Protein AF-A0A8C0XE96-F1 (afdb_monomer_lite)

Structure (mmCIF, N/CA/C/O backbone):
data_AF-A0A8C0XE96-F1
#
_entry.id   AF-A0A8C0XE96-F1
#
loop_
_atom_site.group_PDB
_atom_site.id
_atom_site.type_symbol
_atom_site.label_atom_id
_atom_site.label_alt_id
_atom_site.label_comp_id
_atom_site.label_asym_id
_atom_site.label_entity_id
_atom_site.label_seq_id
_atom_site.pdbx_PDB_ins_code
_atom_site.Cartn_x
_atom_site.Cartn_y
_atom_site.Cartn_z
_atom_site.occupancy
_atom_site.B_iso_or_equiv
_atom_site.auth_seq_id
_atom_site.auth_comp_id
_atom_site.auth_asym_id
_atom_site.auth_atom_id
_atom_site.pdbx_PDB_model_num
ATOM 1 N N . MET A 1 1 ? -22.606 -36.845 -77.798 1.00 39.53 1 MET A N 1
ATOM 2 C CA . MET A 1 1 ? -21.382 -37.158 -78.565 1.00 39.53 1 MET A CA 1
ATOM 3 C C . MET A 1 1 ? -20.206 -36.686 -77.724 1.00 39.53 1 MET A C 1
ATOM 5 O O . MET A 1 1 ? -20.261 -35.571 -77.226 1.00 39.53 1 MET A O 1
ATOM 9 N N . ALA A 1 2 ? -19.265 -37.582 -77.438 1.00 39.25 2 ALA A N 1
ATOM 10 C CA . ALA A 1 2 ? -18.186 -37.416 -76.467 1.00 39.25 2 ALA A CA 1
ATOM 11 C C . ALA A 1 2 ? -17.055 -36.492 -76.951 1.00 39.25 2 ALA A C 1
ATOM 13 O O . ALA A 1 2 ? -16.800 -36.449 -78.149 1.00 39.25 2 ALA A O 1
ATOM 14 N N . ALA A 1 3 ? -16.336 -35.869 -76.009 1.00 39.78 3 ALA A N 1
ATOM 15 C CA . ALA A 1 3 ? -14.868 -35.841 -75.967 1.00 39.78 3 ALA A CA 1
ATOM 16 C C . ALA A 1 3 ? -14.382 -35.235 -74.635 1.00 39.78 3 ALA A C 1
ATOM 18 O O . ALA A 1 3 ? -14.777 -34.136 -74.257 1.00 39.78 3 ALA A O 1
ATOM 19 N N . ALA A 1 4 ? -13.531 -35.983 -73.936 1.00 45.16 4 ALA A N 1
ATOM 20 C CA . ALA A 1 4 ? -12.770 -35.561 -72.767 1.00 45.16 4 ALA A CA 1
ATOM 21 C C . ALA A 1 4 ? -11.449 -34.903 -73.197 1.00 45.16 4 ALA A C 1
ATOM 23 O O . ALA A 1 4 ? -10.859 -35.342 -74.183 1.00 45.16 4 ALA A O 1
ATOM 24 N N . ALA A 1 5 ? -10.945 -33.936 -72.423 1.00 42.91 5 ALA A N 1
ATOM 25 C CA . ALA A 1 5 ? -9.523 -33.587 -72.404 1.00 42.91 5 ALA A CA 1
ATOM 26 C C . ALA A 1 5 ? -9.137 -32.838 -71.111 1.00 42.91 5 ALA A C 1
ATOM 28 O O . ALA A 1 5 ? -9.596 -31.729 -70.862 1.00 42.91 5 ALA A O 1
ATOM 29 N N . ALA A 1 6 ? -8.306 -33.519 -70.317 1.00 42.44 6 ALA A N 1
ATOM 30 C CA . ALA A 1 6 ? -7.212 -33.049 -69.461 1.00 42.44 6 ALA A CA 1
ATOM 31 C C . ALA A 1 6 ? -7.308 -31.674 -68.767 1.00 42.44 6 ALA A C 1
ATOM 33 O O . ALA A 1 6 ? -7.147 -30.626 -69.385 1.00 42.44 6 ALA A O 1
ATOM 34 N N . GLY A 1 7 ? -7.390 -31.703 -67.434 1.00 50.09 7 GLY A N 1
ATOM 35 C CA . GLY A 1 7 ? -6.941 -30.590 -66.597 1.00 50.09 7 GLY A CA 1
ATOM 36 C C . GLY A 1 7 ? -5.423 -30.636 -66.356 1.00 50.09 7 GLY A C 1
ATOM 37 O O . GLY A 1 7 ? -4.851 -31.726 -66.306 1.00 50.09 7 GLY A O 1
ATOM 38 N N . PRO A 1 8 ? -4.761 -29.487 -66.147 1.00 47.81 8 PRO A N 1
ATOM 39 C CA . PRO A 1 8 ? -3.546 -29.391 -65.348 1.00 47.81 8 PRO A CA 1
ATOM 40 C C . PRO A 1 8 ? -3.971 -28.965 -63.929 1.00 47.81 8 PRO A C 1
ATOM 42 O O . PRO A 1 8 ? -4.820 -28.101 -63.753 1.00 47.81 8 PRO A O 1
ATOM 45 N N . GLY A 1 9 ? -3.525 -29.565 -62.839 1.00 39.91 9 GLY A N 1
ATOM 46 C CA . GLY A 1 9 ? -2.185 -30.032 -62.543 1.00 39.91 9 GLY A CA 1
ATOM 47 C C . GLY A 1 9 ? -1.889 -29.462 -61.161 1.00 39.91 9 GLY A C 1
ATOM 48 O O . GLY A 1 9 ? -1.690 -28.258 -61.019 1.00 39.91 9 GLY A O 1
ATOM 49 N N . SER A 1 10 ? -1.962 -30.312 -60.137 1.00 49.09 10 SER A N 1
ATOM 50 C CA . SER A 1 10 ? -1.561 -29.982 -58.773 1.00 49.09 10 SER A CA 1
ATOM 51 C C . SER A 1 10 ? -0.111 -29.511 -58.784 1.00 49.09 10 SER A C 1
ATOM 53 O O . SER A 1 10 ? 0.814 -30.310 -58.914 1.00 49.09 10 SER A O 1
ATOM 55 N N . GLY A 1 11 ? 0.078 -28.199 -58.672 1.00 34.94 11 GLY A N 1
ATOM 56 C CA . GLY A 1 11 ? 1.365 -27.591 -58.382 1.00 34.94 11 GLY A CA 1
ATOM 57 C C . GLY A 1 11 ? 1.653 -27.732 -56.897 1.00 34.94 11 GLY A C 1
ATOM 58 O O . GLY A 1 11 ? 1.358 -26.834 -56.114 1.00 34.94 11 GLY A O 1
ATOM 59 N N . SER A 1 12 ? 2.203 -28.880 -56.516 1.00 46.69 12 SER A N 1
ATOM 60 C CA . SER A 1 12 ? 2.911 -29.067 -55.254 1.00 46.69 12 SER A CA 1
ATOM 61 C C . SER A 1 12 ? 4.152 -28.170 -55.279 1.00 46.69 12 SER A C 1
ATOM 63 O O . SER A 1 12 ? 5.202 -28.568 -55.779 1.00 46.69 12 SER A O 1
ATOM 65 N N . GLY A 1 13 ? 4.016 -26.928 -54.817 1.00 35.53 13 GLY A N 1
ATOM 66 C CA . GLY A 1 13 ? 5.156 -26.054 -54.554 1.00 35.53 13 GLY A CA 1
ATOM 67 C C . GLY A 1 13 ? 5.852 -26.513 -53.269 1.00 35.53 13 GLY A C 1
ATOM 68 O O . GLY A 1 13 ? 5.165 -26.685 -52.260 1.00 35.53 13 GLY A O 1
ATOM 69 N N . PRO A 1 14 ? 7.171 -26.766 -53.287 1.00 46.47 14 PRO A N 1
ATOM 70 C CA . PRO A 1 14 ? 7.902 -27.176 -52.101 1.00 46.47 14 PRO A CA 1
ATOM 71 C C . PRO A 1 14 ? 7.928 -26.021 -51.099 1.00 46.47 14 PRO A C 1
ATOM 73 O O . PRO A 1 14 ? 7.929 -24.851 -51.478 1.00 46.47 14 PRO A O 1
ATOM 76 N N . ALA A 1 15 ? 7.930 -26.386 -49.820 1.00 47.59 15 ALA A N 1
ATOM 77 C CA . ALA A 1 15 ? 8.169 -25.491 -48.706 1.00 47.59 15 ALA A CA 1
ATOM 78 C C . ALA A 1 15 ? 9.365 -24.576 -49.007 1.00 47.59 15 ALA A C 1
ATOM 80 O O . ALA A 1 15 ? 10.483 -25.054 -49.202 1.00 47.59 15 ALA A O 1
ATOM 81 N N . ASP A 1 16 ? 9.107 -23.272 -49.052 1.00 43.09 16 ASP A N 1
ATOM 82 C CA . ASP A 1 16 ? 10.154 -22.263 -49.044 1.00 43.09 16 ASP A CA 1
ATOM 83 C C . ASP A 1 16 ? 10.699 -22.219 -47.613 1.00 43.09 16 ASP A C 1
ATOM 85 O O . ASP A 1 16 ? 10.118 -21.616 -46.707 1.00 43.09 16 ASP A O 1
ATOM 89 N N . SER A 1 17 ? 11.741 -23.012 -47.376 1.00 58.75 17 SER A N 1
ATOM 90 C CA . SER A 1 17 ? 12.512 -22.982 -46.141 1.00 58.75 17 SER A CA 1
ATOM 91 C C . SER A 1 17 ? 13.259 -21.651 -46.080 1.00 58.75 17 SER A C 1
ATOM 93 O O . SER A 1 17 ? 14.127 -21.423 -46.924 1.00 58.75 17 SER A O 1
ATOM 95 N N . PRO A 1 18 ? 13.027 -20.790 -45.073 1.00 54.53 18 PRO A N 1
ATOM 96 C CA . PRO A 1 18 ? 13.878 -19.635 -44.863 1.00 54.53 18 PRO A CA 1
ATOM 97 C C . PRO A 1 18 ? 15.152 -20.112 -44.152 1.00 54.53 18 PRO A C 1
ATOM 99 O O . PRO A 1 18 ? 15.354 -19.850 -42.971 1.00 54.53 18 PRO A O 1
ATOM 102 N N . GLU A 1 19 ? 16.013 -20.864 -44.837 1.00 53.59 19 GLU A N 1
ATOM 103 C CA . GLU A 1 19 ? 17.372 -21.114 -44.352 1.00 53.59 19 GLU A CA 1
ATOM 104 C C . GLU A 1 19 ? 18.245 -19.917 -44.728 1.00 53.59 19 GLU A C 1
ATOM 106 O O . GLU A 1 19 ? 18.868 -19.846 -45.783 1.00 53.59 19 GLU A O 1
ATOM 111 N N . GLY A 1 20 ? 18.237 -18.925 -43.842 1.00 61.50 20 GLY A N 1
ATOM 112 C CA . GLY A 1 20 ? 19.046 -17.724 -43.954 1.00 61.50 20 GLY A CA 1
ATOM 113 C C . GLY A 1 20 ? 19.250 -17.049 -42.595 1.00 61.50 20 GLY A C 1
ATOM 114 O O . GLY A 1 20 ? 18.597 -17.418 -41.613 1.00 61.50 20 GLY A O 1
ATOM 115 N N . PRO A 1 21 ? 20.124 -16.025 -42.521 1.00 65.44 21 PRO A N 1
ATOM 116 C CA . PRO A 1 21 ? 20.432 -15.277 -41.292 1.00 65.44 21 PRO A CA 1
ATOM 117 C C . PRO A 1 21 ? 19.189 -14.677 -40.610 1.00 65.44 21 PRO A C 1
ATOM 119 O O . PRO A 1 21 ? 19.218 -14.356 -39.422 1.00 65.44 21 PRO A O 1
ATOM 122 N N . GLU A 1 22 ? 18.075 -14.565 -41.335 1.00 64.12 22 GLU A N 1
ATOM 123 C CA . GLU A 1 22 ? 16.778 -14.129 -40.821 1.00 64.12 22 GLU A CA 1
ATOM 124 C C . GLU A 1 22 ? 16.119 -15.144 -39.880 1.00 64.12 22 GLU A C 1
ATOM 126 O O . GLU A 1 22 ? 15.552 -14.740 -38.864 1.00 64.12 22 GLU A O 1
ATOM 131 N N . ALA A 1 23 ? 16.229 -16.450 -40.151 1.00 73.88 23 ALA A N 1
ATOM 132 C CA . ALA A 1 23 ? 15.718 -17.483 -39.249 1.00 73.88 23 ALA A CA 1
ATOM 133 C C . ALA A 1 23 ? 16.516 -17.518 -37.941 1.00 73.88 23 ALA A C 1
ATOM 135 O O . ALA A 1 23 ? 15.933 -17.623 -36.858 1.00 73.88 23 ALA A O 1
ATOM 136 N N . GLU A 1 24 ? 17.833 -17.324 -38.029 1.00 77.38 24 GLU A N 1
ATOM 137 C CA . GLU A 1 24 ? 18.708 -17.218 -36.865 1.00 77.38 24 GLU A CA 1
ATOM 138 C C . GLU A 1 24 ? 18.412 -15.943 -36.053 1.00 77.38 24 GLU A C 1
ATOM 140 O O . GLU A 1 24 ? 18.285 -15.992 -34.829 1.00 77.38 24 GLU A O 1
ATOM 145 N N . ALA A 1 25 ? 18.214 -14.796 -36.713 1.00 82.00 25 ALA A N 1
ATOM 146 C CA . ALA A 1 25 ? 17.828 -13.544 -36.060 1.00 82.00 25 ALA A CA 1
ATOM 147 C C . ALA A 1 25 ? 16.434 -13.623 -35.414 1.00 82.00 25 ALA A C 1
ATOM 149 O O . ALA A 1 25 ? 16.237 -13.126 -34.301 1.00 82.00 25 ALA A O 1
ATOM 150 N N . ALA A 1 26 ? 15.472 -14.277 -36.071 1.00 84.81 26 ALA A N 1
ATOM 151 C CA . ALA A 1 26 ? 14.154 -14.551 -35.509 1.00 84.81 26 ALA A CA 1
ATOM 152 C C . ALA A 1 26 ? 14.258 -15.461 -34.280 1.00 84.81 26 ALA A C 1
ATOM 154 O O . ALA A 1 26 ? 13.574 -15.232 -33.284 1.00 84.81 26 ALA A O 1
ATOM 155 N N . GLU A 1 27 ? 15.151 -16.448 -34.300 1.00 86.06 27 GLU A N 1
ATOM 156 C CA . GLU A 1 27 ? 15.401 -17.304 -33.149 1.00 86.06 27 GLU A CA 1
ATOM 157 C C . GLU A 1 27 ? 16.067 -16.557 -31.991 1.00 86.06 27 GLU A C 1
ATOM 159 O O . GLU A 1 27 ? 15.623 -16.694 -30.850 1.00 86.06 27 GLU A O 1
ATOM 164 N N . ARG A 1 28 ? 17.058 -15.701 -32.262 1.00 89.44 28 ARG A N 1
ATOM 165 C CA . ARG A 1 28 ? 17.644 -14.809 -31.248 1.00 89.44 28 ARG A CA 1
ATOM 166 C C . ARG A 1 28 ? 16.585 -13.876 -30.653 1.00 89.44 28 ARG A C 1
ATOM 168 O O . ARG A 1 28 ? 16.554 -13.698 -29.438 1.00 89.44 28 ARG A O 1
ATOM 175 N N . ARG A 1 29 ? 15.670 -13.343 -31.474 1.00 89.75 29 ARG A N 1
ATOM 176 C CA . ARG A 1 29 ? 14.550 -12.500 -31.021 1.00 89.75 29 ARG A CA 1
ATOM 177 C C . ARG A 1 29 ? 13.557 -13.280 -30.159 1.00 89.75 29 ARG A C 1
ATOM 179 O O . ARG A 1 29 ? 13.160 -12.782 -29.111 1.00 89.75 29 ARG A O 1
ATOM 186 N N . ARG A 1 30 ? 13.202 -14.511 -30.546 1.00 88.69 30 ARG A N 1
ATOM 187 C CA . ARG A 1 30 ? 12.354 -15.413 -29.742 1.00 88.69 30 ARG A CA 1
ATOM 188 C C . ARG A 1 30 ? 13.005 -15.749 -28.399 1.00 88.69 30 ARG A C 1
ATOM 190 O O . ARG A 1 30 ? 12.330 -15.683 -27.377 1.00 88.69 30 ARG A O 1
ATOM 197 N N . LYS A 1 31 ? 14.309 -16.050 -28.388 1.00 89.56 31 LYS A N 1
ATOM 198 C CA . LYS A 1 31 ? 15.085 -16.321 -27.165 1.00 89.56 31 LYS A CA 1
ATOM 199 C C . LYS A 1 31 ? 15.141 -15.095 -26.253 1.00 89.56 31 LYS A C 1
ATOM 201 O O . LYS A 1 31 ? 14.818 -15.214 -25.078 1.00 89.56 31 LYS A O 1
ATOM 206 N N . ALA A 1 32 ? 15.464 -13.918 -26.792 1.00 91.00 32 ALA A N 1
ATOM 207 C CA . ALA A 1 32 ? 15.481 -12.667 -26.033 1.00 91.00 32 ALA A CA 1
ATOM 208 C C . ALA A 1 32 ? 14.099 -12.331 -25.450 1.00 91.00 32 ALA A C 1
ATOM 210 O O . ALA A 1 32 ? 13.989 -11.996 -24.275 1.00 91.00 32 ALA A O 1
ATOM 211 N N . HIS A 1 33 ? 13.038 -12.498 -26.243 1.00 88.88 33 HIS A N 1
ATOM 212 C CA . HIS A 1 33 ? 11.664 -12.307 -25.787 1.00 88.88 33 HIS A CA 1
ATOM 213 C C . HIS A 1 33 ? 11.273 -13.308 -24.686 1.00 88.88 33 HIS A C 1
ATOM 215 O O . HIS A 1 33 ? 10.655 -12.921 -23.699 1.00 88.88 33 HIS A O 1
ATOM 221 N N . GLY A 1 34 ? 11.665 -14.580 -24.808 1.00 90.62 34 GLY A N 1
ATOM 222 C CA . GLY A 1 34 ? 11.443 -15.596 -23.774 1.00 90.62 34 GLY A CA 1
ATOM 223 C C . GLY A 1 34 ? 12.177 -15.288 -22.464 1.00 90.62 34 GLY A C 1
ATOM 224 O O . GLY A 1 34 ? 11.583 -15.378 -21.393 1.00 90.62 34 GLY A O 1
ATOM 225 N N . MET A 1 35 ? 13.435 -14.852 -22.546 1.00 90.38 35 MET A N 1
ATOM 226 C CA . MET A 1 35 ? 14.215 -14.423 -21.378 1.00 90.38 35 MET A CA 1
ATOM 227 C C . MET A 1 35 ? 13.594 -13.202 -20.692 1.00 90.38 35 MET A C 1
ATOM 229 O O . MET A 1 35 ? 13.503 -13.156 -19.468 1.00 90.38 35 MET A O 1
ATOM 233 N N . LEU A 1 36 ? 13.119 -12.233 -21.477 1.00 87.94 36 LEU A N 1
ATOM 234 C CA . LEU A 1 36 ? 12.457 -11.040 -20.957 1.00 87.94 36 LEU A CA 1
ATOM 235 C C . LEU A 1 36 ? 11.107 -11.375 -20.301 1.00 87.94 36 LEU A C 1
ATOM 237 O O . LEU A 1 36 ? 10.767 -10.816 -19.262 1.00 87.94 36 LEU A O 1
ATOM 241 N N . LYS A 1 37 ? 10.372 -12.345 -20.862 1.00 88.81 37 LYS A N 1
ATOM 242 C CA . LYS A 1 37 ? 9.129 -12.876 -20.284 1.00 88.81 37 LYS A CA 1
ATOM 243 C C . LYS A 1 37 ? 9.358 -13.474 -18.890 1.00 88.81 37 LYS A C 1
ATOM 245 O O . LYS A 1 37 ? 8.529 -13.256 -18.012 1.00 88.81 37 LYS A O 1
ATOM 250 N N . LEU A 1 38 ? 10.476 -14.178 -18.682 1.00 88.44 38 LEU A N 1
ATOM 251 C CA . LEU A 1 38 ? 10.856 -14.723 -17.373 1.00 88.44 38 LEU A CA 1
ATOM 252 C C . LEU A 1 38 ? 11.255 -13.617 -16.383 1.00 88.44 38 LEU A C 1
ATOM 254 O O . LEU A 1 38 ? 10.859 -13.670 -15.226 1.00 88.44 38 LEU A O 1
ATOM 258 N N . TYR A 1 39 ? 11.984 -12.595 -16.843 1.00 85.56 39 TYR A N 1
ATOM 259 C CA . TYR A 1 39 ? 12.398 -11.460 -16.009 1.00 85.56 39 TYR A CA 1
ATOM 260 C C . TYR A 1 39 ? 11.213 -10.652 -15.455 1.00 85.56 39 TYR A C 1
ATOM 262 O O . TYR A 1 39 ? 11.240 -10.244 -14.299 1.00 85.56 39 TYR A O 1
ATOM 270 N N . TYR A 1 40 ? 10.161 -10.452 -16.256 1.00 87.38 40 TYR A N 1
ATOM 271 C CA . TYR A 1 40 ? 8.951 -9.735 -15.832 1.00 87.38 40 TYR A CA 1
ATOM 272 C C . TYR A 1 40 ? 7.872 -10.631 -15.201 1.00 87.38 40 TYR A C 1
ATOM 274 O O . TYR A 1 40 ? 6.772 -10.150 -14.947 1.00 87.38 40 TYR A O 1
ATOM 282 N N . GLY A 1 41 ? 8.141 -11.926 -14.983 1.00 83.75 41 GLY A N 1
ATOM 283 C CA . GLY A 1 41 ? 7.168 -12.843 -14.372 1.00 83.75 41 GLY A CA 1
ATOM 284 C C . GLY A 1 41 ? 5.901 -13.075 -15.209 1.00 83.75 41 GLY A C 1
ATOM 285 O O . GLY A 1 41 ? 4.875 -13.483 -14.681 1.00 83.75 41 GLY A O 1
ATOM 286 N N . LEU A 1 42 ? 5.950 -12.833 -16.525 1.00 78.00 42 LEU A N 1
ATOM 287 C CA . LEU A 1 42 ? 4.808 -12.976 -17.443 1.00 78.00 42 LEU A CA 1
ATOM 288 C C . LEU A 1 42 ? 4.588 -14.430 -17.908 1.00 78.00 42 LEU A C 1
ATOM 290 O O . LEU A 1 42 ? 3.837 -14.684 -18.855 1.00 78.00 42 LEU A O 1
ATOM 294 N N . SER A 1 43 ? 5.277 -15.405 -17.311 1.00 74.31 43 SER A N 1
ATOM 295 C CA . SER A 1 43 ? 4.949 -16.824 -17.471 1.00 74.31 43 SER A CA 1
ATOM 296 C C . SER A 1 43 ? 3.554 -17.095 -16.913 1.00 74.31 43 SER A C 1
ATOM 298 O O . SER A 1 43 ? 3.201 -16.580 -15.859 1.00 74.31 43 SER A O 1
ATOM 300 N N . GLU A 1 44 ? 2.766 -17.922 -17.604 1.00 60.88 44 GLU A N 1
ATOM 301 C CA . GLU A 1 44 ? 1.342 -18.199 -17.324 1.00 60.88 44 GLU A CA 1
ATOM 302 C C . GLU A 1 44 ? 1.056 -18.860 -15.949 1.00 60.88 44 GLU A C 1
ATOM 304 O O . GLU A 1 44 ? -0.044 -19.348 -15.717 1.00 60.88 44 GLU A O 1
ATOM 309 N N . GLY A 1 45 ? 2.019 -18.866 -15.022 1.00 56.28 45 GLY A N 1
ATOM 310 C CA . GLY A 1 45 ? 1.896 -19.375 -13.654 1.00 56.28 45 GLY A CA 1
ATOM 311 C C . GLY A 1 45 ? 1.723 -18.310 -12.562 1.00 56.28 45 GLY A C 1
ATOM 312 O O . GLY A 1 45 ? 1.345 -18.665 -11.450 1.00 56.28 45 GLY A O 1
ATOM 313 N N . GLU A 1 46 ? 1.921 -17.018 -12.849 1.00 52.25 46 GLU A N 1
ATOM 314 C CA . GLU A 1 46 ? 2.006 -15.986 -11.797 1.00 52.25 46 GLU A CA 1
ATOM 315 C C . GLU A 1 46 ? 0.700 -15.206 -11.543 1.00 52.25 46 GLU A C 1
ATOM 317 O O . GLU A 1 46 ? 0.696 -14.164 -10.896 1.00 52.25 46 GLU A O 1
ATOM 322 N N . ALA A 1 47 ? -0.456 -15.733 -11.962 1.00 48.66 47 ALA A N 1
ATOM 323 C CA . ALA A 1 47 ? -1.734 -15.321 -11.358 1.00 48.66 47 ALA A CA 1
ATOM 324 C C . ALA A 1 47 ? -1.855 -15.790 -9.884 1.00 48.66 47 ALA A C 1
ATOM 326 O O . ALA A 1 47 ? -2.805 -15.437 -9.187 1.00 48.66 47 ALA A O 1
ATOM 327 N N . ALA A 1 48 ? -0.878 -16.572 -9.406 1.00 49.38 48 ALA A N 1
ATOM 328 C CA . ALA A 1 48 ? -0.757 -17.109 -8.054 1.00 49.38 48 ALA A CA 1
ATOM 329 C C . ALA A 1 48 ? -0.027 -16.179 -7.061 1.00 49.38 48 ALA A C 1
ATOM 331 O O . ALA A 1 48 ? 0.261 -16.591 -5.942 1.00 49.38 48 ALA A O 1
ATOM 332 N N . GLY A 1 49 ? 0.234 -14.918 -7.426 1.00 49.28 49 GLY A N 1
ATOM 333 C CA . GLY A 1 49 ? 0.676 -13.885 -6.480 1.00 49.28 49 GLY A CA 1
ATOM 334 C C . GLY A 1 49 ? -0.427 -13.399 -5.528 1.00 49.28 49 GLY A C 1
ATOM 335 O O . GLY A 1 49 ? -0.186 -12.508 -4.716 1.00 49.28 49 GLY A O 1
ATOM 336 N N . ARG A 1 50 ? -1.648 -13.951 -5.613 1.00 57.06 50 ARG A N 1
ATOM 337 C CA . ARG A 1 50 ? -2.651 -13.751 -4.565 1.00 57.06 50 ARG A CA 1
ATOM 338 C C . ARG A 1 50 ? -2.202 -14.511 -3.318 1.00 57.06 50 ARG A C 1
ATOM 340 O O . ARG A 1 50 ? -1.918 -15.705 -3.435 1.00 57.06 50 ARG A O 1
ATOM 347 N N . PRO A 1 51 ? -2.161 -13.876 -2.133 1.00 52.22 51 PRO A N 1
ATOM 348 C CA . PRO A 1 51 ? -1.977 -14.627 -0.903 1.00 52.22 51 PRO A CA 1
ATOM 349 C C . PRO A 1 51 ? -3.039 -15.732 -0.871 1.00 52.22 51 PRO A C 1
ATOM 351 O O . PRO A 1 51 ? -4.228 -15.461 -1.015 1.00 52.22 51 PRO A O 1
ATOM 354 N N . ALA A 1 52 ? -2.602 -16.984 -0.733 1.00 52.28 52 ALA A N 1
ATOM 355 C CA . ALA A 1 52 ? -3.431 -18.191 -0.793 1.00 52.28 52 ALA A CA 1
ATOM 356 C C . ALA A 1 52 ? -4.409 -18.339 0.398 1.00 52.28 52 ALA A C 1
ATOM 358 O O . ALA A 1 52 ? -4.736 -19.452 0.800 1.00 52.28 52 ALA A O 1
ATOM 359 N N . GLY A 1 53 ? -4.838 -17.226 0.998 1.00 53.53 53 GLY A N 1
ATOM 360 C CA . GLY A 1 53 ? -5.582 -17.187 2.251 1.00 53.53 53 GLY A CA 1
ATOM 361 C C . GLY A 1 53 ? -6.829 -16.309 2.254 1.00 53.53 53 GLY A C 1
ATOM 362 O O . GLY A 1 53 ? -7.580 -16.420 3.218 1.00 53.53 53 GLY A O 1
ATOM 363 N N . SER A 1 54 ? -7.087 -15.475 1.238 1.00 57.91 54 SER A N 1
ATOM 364 C CA . SER A 1 54 ? -8.355 -14.740 1.179 1.00 57.91 54 SER A CA 1
ATOM 365 C C . SER A 1 54 ? -9.364 -15.468 0.302 1.00 57.91 54 SER A C 1
ATOM 367 O O . SER A 1 54 ? -9.123 -15.745 -0.877 1.00 57.91 54 SER A O 1
ATOM 369 N N . ASP A 1 55 ? -10.498 -15.827 0.907 1.00 71.50 55 ASP A N 1
ATOM 370 C CA . ASP A 1 55 ? -11.683 -16.203 0.148 1.00 71.50 55 ASP A CA 1
ATOM 371 C C . ASP A 1 55 ? -11.966 -15.037 -0.814 1.00 71.50 55 ASP A C 1
ATOM 373 O O . ASP A 1 55 ? -12.104 -13.900 -0.361 1.00 71.50 55 ASP A O 1
ATOM 377 N N . PRO A 1 56 ? -11.989 -15.264 -2.141 1.00 70.50 56 PRO A N 1
ATOM 378 C CA . PRO A 1 56 ? -12.171 -14.192 -3.110 1.00 70.50 56 PRO A CA 1
ATOM 379 C C . PRO A 1 56 ? -13.485 -13.431 -2.921 1.00 70.50 56 PRO A C 1
ATOM 381 O O . PRO A 1 56 ? -13.621 -12.365 -3.510 1.00 70.50 56 PRO A O 1
ATOM 384 N N . LEU A 1 57 ? -14.428 -13.963 -2.138 1.00 81.94 57 LEU A N 1
ATOM 385 C CA . LEU A 1 57 ? -15.703 -13.344 -1.795 1.00 81.94 57 LEU A CA 1
ATOM 386 C C . LEU A 1 57 ? -15.737 -12.757 -0.370 1.00 81.94 57 LEU A C 1
ATOM 388 O O . LEU A 1 57 ? -16.802 -12.306 0.048 1.00 81.94 57 LEU A O 1
ATOM 392 N N . ASP A 1 58 ? -14.625 -12.759 0.377 1.00 86.12 58 ASP A N 1
ATOM 393 C CA . ASP A 1 58 ? -14.575 -12.221 1.742 1.00 86.12 58 ASP A CA 1
ATOM 394 C C . ASP A 1 58 ? -14.807 -10.699 1.739 1.00 86.12 58 ASP A C 1
ATOM 396 O O . ASP A 1 58 ? -13.981 -9.953 1.202 1.00 86.12 58 ASP A O 1
ATOM 400 N N . PRO A 1 59 ? -15.890 -10.205 2.372 1.00 88.81 59 PRO A N 1
ATOM 401 C CA . PRO A 1 59 ? -16.143 -8.773 2.479 1.00 88.81 59 PRO A CA 1
ATOM 402 C C . PRO A 1 59 ? -15.175 -8.056 3.429 1.00 88.81 59 PRO A C 1
ATOM 404 O O . PRO A 1 59 ? -15.159 -6.829 3.466 1.00 88.81 59 PRO A O 1
ATOM 407 N N . THR A 1 60 ? -14.371 -8.790 4.205 1.00 90.25 60 THR A N 1
ATOM 408 C CA . THR A 1 60 ? -13.407 -8.237 5.169 1.00 90.25 60 THR A CA 1
ATOM 409 C C . THR A 1 60 ? -11.959 -8.244 4.678 1.00 90.25 60 THR A C 1
ATOM 411 O O . THR A 1 60 ? -11.086 -7.730 5.379 1.00 90.25 60 THR A O 1
ATOM 414 N N . ASP A 1 61 ? -11.691 -8.764 3.477 1.00 90.62 61 ASP A N 1
ATOM 415 C CA . ASP A 1 61 ? -10.364 -8.695 2.862 1.00 90.62 61 ASP A CA 1
ATOM 416 C C . ASP A 1 61 ? -10.112 -7.299 2.273 1.00 90.62 61 ASP A C 1
ATOM 418 O O . ASP A 1 61 ? -10.716 -6.919 1.272 1.00 90.62 61 ASP A O 1
ATOM 422 N N . LEU A 1 62 ? -9.170 -6.554 2.862 1.00 88.56 62 LEU A N 1
ATOM 423 C CA . LEU A 1 62 ? -8.739 -5.223 2.406 1.00 88.56 62 LEU A CA 1
ATOM 424 C C . LEU A 1 62 ? -8.231 -5.201 0.954 1.00 88.56 62 LEU A C 1
ATOM 426 O O . LEU A 1 62 ? -8.291 -4.159 0.306 1.00 88.56 62 LEU A O 1
ATOM 430 N N . ASN A 1 63 ? -7.717 -6.327 0.449 1.00 87.88 63 ASN A N 1
ATOM 431 C CA . ASN A 1 63 ? -7.233 -6.456 -0.929 1.00 87.88 63 ASN A CA 1
ATOM 432 C C . ASN A 1 63 ? -8.241 -7.182 -1.838 1.00 87.88 63 ASN A C 1
ATOM 434 O O . ASN A 1 63 ? -7.961 -7.427 -3.017 1.00 87.88 63 ASN A O 1
ATOM 438 N N . GLY A 1 64 ? -9.398 -7.555 -1.288 1.00 88.31 64 GLY A N 1
ATOM 439 C CA . GLY A 1 64 ? -10.424 -8.339 -1.952 1.00 88.31 64 GLY A CA 1
ATOM 440 C C . GLY A 1 64 ? -11.262 -7.499 -2.910 1.00 88.31 64 GLY A C 1
ATOM 441 O O . GLY A 1 64 ? -11.537 -6.323 -2.683 1.00 88.31 64 GLY A O 1
ATOM 442 N N . ALA A 1 65 ? -11.735 -8.124 -3.990 1.00 88.25 65 ALA A N 1
ATOM 443 C CA . ALA A 1 65 ? -12.620 -7.461 -4.954 1.00 88.25 65 ALA A CA 1
ATOM 444 C C . ALA A 1 65 ? -14.012 -7.138 -4.376 1.00 88.25 65 ALA A C 1
ATOM 446 O O . ALA A 1 65 ? -14.736 -6.320 -4.940 1.00 88.25 65 ALA A O 1
ATOM 447 N N . HIS A 1 66 ? -14.383 -7.794 -3.275 1.00 91.38 66 HIS A N 1
ATOM 448 C CA . HIS A 1 66 ? -15.684 -7.683 -2.618 1.00 91.38 66 HIS A CA 1
ATOM 449 C C . HIS A 1 66 ? -15.609 -6.973 -1.261 1.00 91.38 66 HIS A C 1
ATOM 451 O O . HIS A 1 66 ? -16.530 -7.114 -0.462 1.00 91.38 66 HIS A O 1
ATOM 457 N N . PHE A 1 67 ? -14.537 -6.215 -1.007 1.00 92.94 67 PHE A N 1
ATOM 458 C CA . PHE A 1 67 ? -14.356 -5.468 0.234 1.00 92.94 67 PHE A CA 1
ATOM 459 C C . PHE A 1 67 ? -15.563 -4.568 0.541 1.00 92.94 67 PHE A C 1
ATOM 461 O O . PHE A 1 67 ? -15.937 -3.716 -0.270 1.00 92.94 67 PHE A O 1
ATOM 468 N N . ASP A 1 68 ? -16.138 -4.738 1.732 1.00 93.88 68 ASP A N 1
ATOM 469 C CA . ASP A 1 68 ? -17.200 -3.893 2.266 1.00 93.88 68 ASP A CA 1
ATOM 470 C C . ASP A 1 68 ? -16.674 -3.134 3.498 1.00 93.88 68 ASP A C 1
ATOM 472 O O . ASP A 1 68 ? -16.393 -3.749 4.538 1.00 93.88 68 ASP A O 1
ATOM 476 N N . PRO A 1 69 ? -16.543 -1.796 3.416 1.00 91.56 69 PRO A N 1
ATOM 477 C CA . PRO A 1 69 ? -15.997 -1.002 4.506 1.00 91.56 69 PRO A CA 1
ATOM 478 C C . PRO A 1 69 ? -16.856 -1.071 5.771 1.00 91.56 69 PRO A C 1
ATOM 480 O O . PRO A 1 69 ? -16.302 -1.065 6.868 1.00 91.56 69 PRO A O 1
ATOM 483 N N . GLU A 1 70 ? -18.181 -1.171 5.656 1.00 94.00 70 GLU A N 1
ATOM 484 C CA . GLU A 1 70 ? -19.066 -1.183 6.825 1.00 94.00 70 GLU A CA 1
ATOM 485 C C . GLU A 1 70 ? -18.920 -2.496 7.599 1.00 94.00 70 GLU A C 1
ATOM 487 O O . GLU A 1 70 ? -18.753 -2.491 8.820 1.00 94.00 70 GLU A O 1
ATOM 492 N N . VAL A 1 71 ? -18.881 -3.627 6.884 1.00 94.25 71 VAL A N 1
ATOM 493 C CA . VAL A 1 71 ? -18.686 -4.958 7.484 1.00 94.25 71 VAL A CA 1
ATOM 494 C C . VAL A 1 71 ? -17.301 -5.075 8.120 1.00 94.25 71 VAL A C 1
ATOM 496 O O . VAL A 1 71 ? -17.170 -5.582 9.239 1.00 94.25 71 VAL A O 1
ATOM 499 N N . TYR A 1 72 ? -16.265 -4.575 7.441 1.00 93.25 72 TYR A N 1
ATOM 500 C CA . TYR A 1 72 ? -14.904 -4.556 7.969 1.00 93.25 72 TYR A CA 1
ATOM 501 C C . TYR A 1 72 ? -14.795 -3.710 9.247 1.00 93.25 72 TYR A C 1
ATOM 503 O O . TYR A 1 72 ? -14.240 -4.171 10.247 1.00 93.25 72 TYR A O 1
ATOM 511 N N . LEU A 1 73 ? -15.367 -2.502 9.262 1.00 92.31 73 LEU A N 1
ATOM 512 C CA . LEU A 1 73 ? -15.327 -1.609 10.425 1.00 92.31 73 LEU A CA 1
ATOM 513 C C . LEU A 1 73 ? -16.157 -2.131 11.606 1.00 92.31 73 LEU A C 1
ATOM 515 O O . LEU A 1 73 ? -15.743 -1.986 12.761 1.00 92.31 73 LEU A O 1
ATOM 519 N N . ASP A 1 74 ? -17.304 -2.761 11.343 1.00 93.88 74 ASP A N 1
ATOM 520 C CA . ASP A 1 74 ? -18.110 -3.424 12.372 1.00 93.88 74 ASP A CA 1
ATOM 521 C C . ASP A 1 74 ? -17.342 -4.565 13.047 1.00 93.88 74 ASP A C 1
ATOM 523 O O . ASP A 1 74 ? -17.372 -4.688 14.277 1.00 93.88 74 ASP A O 1
ATOM 527 N N . LYS A 1 75 ? -16.627 -5.376 12.258 1.00 91.62 75 LYS A N 1
ATOM 528 C CA . LYS A 1 75 ? -15.757 -6.446 12.759 1.00 91.62 75 LYS A CA 1
ATOM 529 C C . LYS A 1 75 ? -14.599 -5.876 13.578 1.00 91.62 75 LYS A C 1
ATOM 531 O O . LYS A 1 75 ? -14.399 -6.272 14.726 1.00 91.62 75 LYS A O 1
ATOM 536 N N . LEU A 1 76 ? -13.909 -4.871 13.040 1.00 91.50 76 LEU A N 1
ATOM 537 C CA . LEU A 1 76 ? -12.763 -4.219 13.672 1.00 91.50 76 LEU A CA 1
ATOM 538 C C . LEU A 1 76 ? -13.110 -3.652 15.056 1.00 91.50 76 LEU A C 1
ATOM 540 O O . LEU A 1 76 ? -12.390 -3.877 16.023 1.00 91.50 76 LEU A O 1
ATOM 544 N N . ARG A 1 77 ? -14.259 -2.979 15.183 1.00 89.56 77 ARG A N 1
ATOM 545 C CA . ARG A 1 77 ? -14.742 -2.433 16.462 1.00 89.56 77 ARG A CA 1
ATOM 546 C C . ARG A 1 77 ? -15.068 -3.495 17.512 1.00 89.56 77 ARG A C 1
ATOM 548 O O . ARG A 1 77 ? -15.034 -3.189 18.702 1.00 89.56 77 ARG A O 1
ATOM 555 N N . ARG A 1 78 ? -15.464 -4.699 17.089 1.00 91.75 78 ARG A N 1
ATOM 556 C CA . ARG A 1 78 ? -15.827 -5.804 17.991 1.00 91.75 78 ARG A CA 1
ATOM 557 C C . ARG A 1 78 ? -14.613 -6.624 18.416 1.00 91.75 78 ARG A C 1
ATOM 559 O O . ARG A 1 78 ? -14.609 -7.146 19.526 1.00 91.75 78 ARG A O 1
ATOM 566 N N . GLU A 1 79 ? -13.619 -6.742 17.541 1.00 90.81 79 GLU A N 1
ATOM 567 C CA . GLU A 1 79 ? -12.537 -7.722 17.675 1.00 90.81 79 GLU A CA 1
ATOM 568 C C . GLU A 1 79 ? -11.176 -7.095 18.021 1.00 90.81 79 GLU A C 1
ATOM 570 O O . GLU A 1 79 ? -10.355 -7.764 18.649 1.00 90.81 79 GLU A O 1
ATOM 575 N N . CYS A 1 80 ? -10.931 -5.819 17.691 1.00 88.69 80 CYS A N 1
ATOM 576 C CA . CYS A 1 80 ? -9.633 -5.171 17.907 1.00 88.69 80 CYS A CA 1
ATOM 577 C C . CYS A 1 80 ? -9.636 -4.163 19.076 1.00 88.69 80 CYS A C 1
ATOM 579 O O . CYS A 1 80 ? -10.383 -3.182 19.061 1.00 88.69 80 CYS A O 1
ATOM 581 N N . PRO A 1 81 ? -8.746 -4.333 20.075 1.00 94.00 81 PRO A N 1
ATOM 582 C CA . PRO A 1 81 ? -8.480 -3.319 21.091 1.00 94.00 81 PRO A CA 1
ATOM 583 C C . PRO A 1 81 ? -7.880 -2.038 20.497 1.00 94.00 81 PRO A C 1
ATOM 585 O O . PRO A 1 81 ? -7.067 -2.092 19.575 1.00 94.00 81 PRO A O 1
ATOM 588 N N . LEU A 1 82 ? -8.184 -0.888 21.108 1.00 92.00 82 LEU A N 1
ATOM 589 C CA . LEU A 1 82 ? -7.717 0.429 20.648 1.00 92.00 82 LEU A CA 1
ATOM 590 C C . LEU A 1 82 ? -6.191 0.514 20.472 1.00 92.00 82 LEU A C 1
ATOM 592 O O . LEU A 1 82 ? -5.729 1.105 19.506 1.00 92.00 82 LEU A O 1
ATOM 596 N N . ALA A 1 83 ? -5.410 -0.095 21.369 1.00 93.94 83 ALA A N 1
ATOM 597 C CA . ALA A 1 83 ? -3.950 -0.089 21.266 1.00 93.94 83 ALA A CA 1
ATOM 598 C C . ALA A 1 83 ? -3.458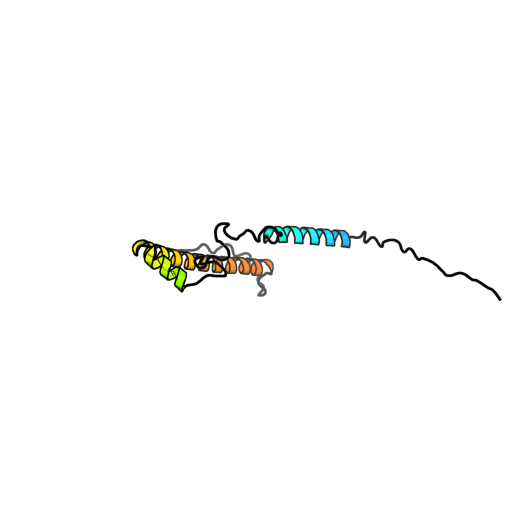 -0.760 19.971 1.00 93.94 83 ALA A C 1
ATOM 600 O O . ALA A 1 83 ? -2.654 -0.182 19.251 1.00 93.94 83 ALA A O 1
ATOM 601 N N . GLN A 1 84 ? -4.019 -1.925 19.626 1.00 93.75 84 GLN A N 1
ATOM 602 C CA . GLN A 1 84 ? -3.682 -2.618 18.379 1.00 93.75 84 GLN A CA 1
ATOM 603 C C . GLN A 1 84 ? -4.101 -1.802 17.155 1.00 93.75 84 GLN A C 1
ATOM 605 O O . GLN A 1 84 ? -3.399 -1.800 16.149 1.00 93.75 84 GLN A O 1
ATOM 610 N N . LEU A 1 85 ? -5.221 -1.078 17.248 1.00 92.06 85 LEU A N 1
ATOM 611 C CA . LEU A 1 85 ? -5.666 -0.197 16.175 1.00 92.06 8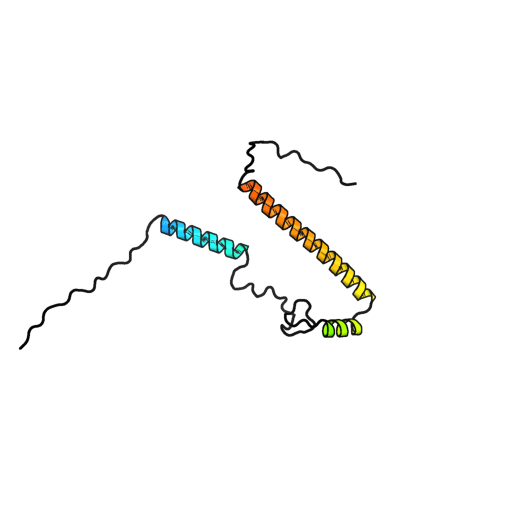5 LEU A CA 1
ATOM 612 C C . LEU A 1 85 ? -4.672 0.953 15.946 1.00 92.06 85 LEU A C 1
ATOM 614 O O . LEU A 1 85 ? -4.294 1.202 14.804 1.00 92.06 85 LEU A O 1
ATOM 618 N N . MET A 1 86 ? -4.194 1.596 17.014 1.00 95.62 86 MET A N 1
ATOM 619 C CA . MET A 1 86 ? -3.183 2.660 16.931 1.00 95.62 86 MET A CA 1
ATOM 620 C C . MET A 1 86 ? -1.840 2.156 16.382 1.00 95.62 86 MET A C 1
ATOM 622 O O . MET A 1 86 ? -1.193 2.842 15.585 1.00 95.62 86 MET A O 1
ATOM 626 N N . ASP A 1 87 ? -1.430 0.949 16.775 1.00 95.88 87 ASP A N 1
ATOM 627 C CA . ASP A 1 87 ? -0.229 0.307 16.238 1.00 95.88 87 ASP A CA 1
ATOM 628 C C . ASP A 1 87 ? -0.399 0.022 14.737 1.00 95.88 87 ASP A C 1
ATOM 630 O O . ASP A 1 87 ? 0.458 0.394 13.935 1.00 95.88 87 ASP A O 1
ATOM 634 N N . SER A 1 88 ? -1.548 -0.539 14.337 1.00 92.00 88 SER A N 1
ATOM 635 C CA . SER A 1 88 ? -1.855 -0.834 12.932 1.00 92.00 88 SER A CA 1
ATOM 636 C C . SER A 1 88 ? -1.914 0.422 12.056 1.00 92.00 88 SER A C 1
ATOM 638 O O . SER A 1 88 ? -1.413 0.410 10.933 1.00 92.00 88 SER A O 1
ATOM 640 N N . GLU A 1 89 ? -2.459 1.528 12.575 1.00 94.12 89 GLU A N 1
ATOM 641 C CA . GLU A 1 89 ? -2.457 2.830 11.902 1.00 94.12 89 GLU A CA 1
ATOM 642 C C . GLU A 1 89 ? -1.021 3.317 11.689 1.00 94.12 89 GLU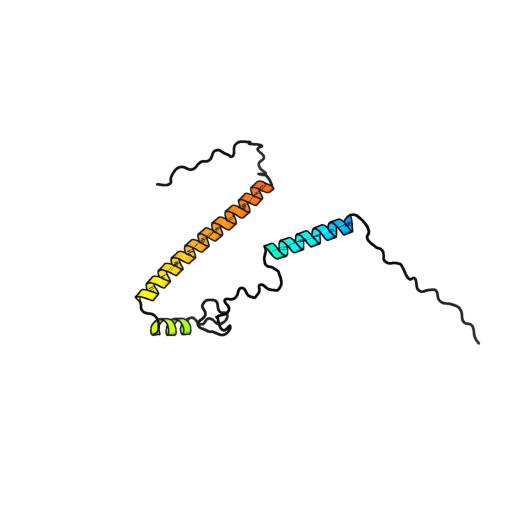 A C 1
ATOM 644 O O . GLU A 1 89 ? -0.637 3.697 10.581 1.00 94.12 89 GLU A O 1
ATOM 649 N N . THR A 1 90 ? -0.205 3.267 12.744 1.00 97.62 90 THR A N 1
ATOM 650 C CA . THR A 1 90 ? 1.194 3.697 12.690 1.00 97.62 90 THR A CA 1
ATOM 651 C C . THR A 1 90 ? 1.983 2.884 11.666 1.00 97.62 90 THR A C 1
ATOM 653 O O . THR A 1 90 ? 2.761 3.444 10.887 1.00 97.62 90 THR A O 1
ATOM 656 N N . ASP A 1 91 ? 1.774 1.572 11.637 1.00 96.94 91 ASP A N 1
ATOM 657 C CA . ASP A 1 91 ? 2.437 0.676 10.698 1.00 96.94 91 ASP A CA 1
ATOM 658 C C . ASP A 1 91 ? 1.962 0.893 9.261 1.00 96.94 91 ASP A C 1
ATOM 660 O O . ASP A 1 91 ? 2.796 0.957 8.356 1.00 96.94 91 ASP A O 1
ATOM 664 N N . MET A 1 92 ? 0.666 1.122 9.040 1.00 95.62 92 MET A N 1
ATOM 665 C CA . MET A 1 92 ? 0.138 1.470 7.719 1.00 95.62 92 MET A CA 1
ATOM 666 C C . MET A 1 92 ? 0.754 2.777 7.204 1.00 95.62 92 MET A C 1
ATOM 668 O O . MET A 1 92 ? 1.215 2.844 6.066 1.00 95.62 92 MET A O 1
ATOM 672 N N . VAL A 1 93 ? 0.864 3.803 8.054 1.00 98.00 93 VAL A N 1
ATOM 673 C CA . VAL A 1 93 ? 1.529 5.068 7.698 1.00 98.00 93 VAL A CA 1
ATOM 674 C C . VAL A 1 93 ? 3.002 4.848 7.340 1.00 98.00 93 VAL A C 1
ATOM 676 O O . VAL A 1 93 ? 3.503 5.451 6.387 1.00 98.00 93 VAL A O 1
ATOM 679 N N . ARG A 1 94 ? 3.714 3.985 8.075 1.00 98.31 94 ARG A N 1
ATOM 680 C CA . ARG A 1 94 ? 5.106 3.627 7.754 1.00 98.31 94 ARG A CA 1
ATOM 681 C C . ARG A 1 94 ? 5.209 2.917 6.408 1.00 98.31 94 ARG A C 1
ATOM 683 O O . ARG A 1 94 ? 6.068 3.284 5.611 1.00 98.31 94 ARG A O 1
ATOM 690 N N . GLN A 1 95 ? 4.334 1.950 6.144 1.00 97.38 95 GLN A N 1
ATOM 691 C CA . GLN A 1 95 ? 4.299 1.206 4.884 1.00 97.38 95 GLN A CA 1
ATOM 692 C C . GLN A 1 95 ? 4.010 2.119 3.691 1.00 97.38 95 GLN A C 1
ATOM 694 O O . GLN A 1 95 ? 4.701 2.020 2.683 1.00 97.38 95 GLN A O 1
ATOM 699 N N . ILE A 1 96 ? 3.065 3.058 3.821 1.00 97.25 96 ILE A N 1
ATOM 700 C CA . ILE A 1 96 ? 2.767 4.053 2.779 1.00 97.25 96 ILE A CA 1
ATOM 701 C C . ILE A 1 96 ? 4.023 4.862 2.430 1.00 97.25 96 ILE A C 1
ATOM 703 O O . ILE A 1 96 ? 4.350 5.026 1.258 1.00 97.25 96 ILE A O 1
ATOM 707 N N . ARG A 1 97 ? 4.756 5.343 3.442 1.00 98.25 97 ARG A N 1
ATOM 708 C CA . ARG A 1 97 ? 5.988 6.121 3.228 1.00 98.25 97 ARG A CA 1
ATOM 709 C C . ARG A 1 97 ? 7.114 5.290 2.618 1.00 98.25 97 ARG A C 1
ATOM 711 O O . ARG A 1 97 ? 7.848 5.797 1.778 1.00 98.25 97 ARG A O 1
ATOM 718 N N . ALA A 1 98 ? 7.259 4.038 3.046 1.00 97.94 98 ALA A N 1
ATOM 719 C CA . ALA A 1 98 ? 8.241 3.124 2.475 1.00 97.94 98 ALA A CA 1
ATOM 720 C C . ALA A 1 98 ? 7.939 2.857 0.994 1.00 97.94 98 ALA A C 1
ATOM 722 O O . ALA A 1 98 ? 8.817 3.025 0.155 1.00 97.94 98 ALA A O 1
ATOM 723 N N . LEU A 1 99 ? 6.679 2.561 0.667 1.00 97.88 99 LEU A N 1
ATOM 724 C CA . LEU A 1 99 ? 6.241 2.323 -0.705 1.00 97.88 99 LEU A CA 1
ATOM 725 C C . LEU A 1 99 ? 6.460 3.547 -1.607 1.00 97.88 99 LEU A C 1
ATOM 727 O O . LEU A 1 99 ? 6.892 3.396 -2.747 1.00 97.88 99 LEU A O 1
ATOM 731 N N . ASP A 1 100 ? 6.196 4.756 -1.105 1.00 97.88 100 ASP A N 1
ATOM 732 C CA . ASP A 1 100 ? 6.477 5.999 -1.834 1.00 97.88 100 ASP A CA 1
ATOM 733 C C . ASP A 1 100 ? 7.982 6.171 -2.106 1.00 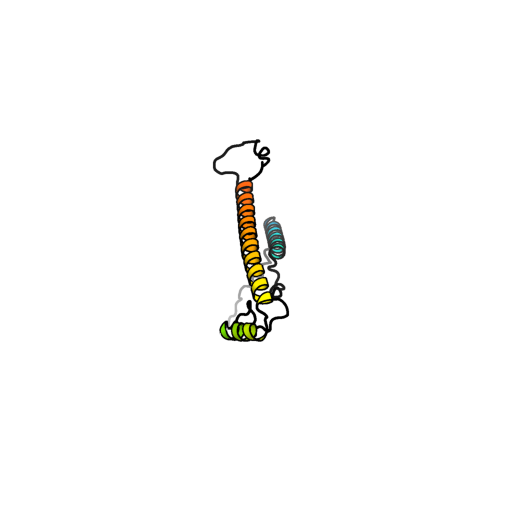97.88 100 ASP A C 1
ATOM 735 O O . ASP A 1 100 ? 8.389 6.437 -3.238 1.00 97.88 100 ASP A O 1
ATOM 739 N N . SER A 1 101 ? 8.827 5.928 -1.100 1.00 98.19 101 SER A N 1
ATOM 740 C CA . SER A 1 101 ? 10.287 5.955 -1.256 1.00 98.19 101 SER A CA 1
ATOM 741 C C . SER A 1 101 ? 10.784 4.924 -2.278 1.00 98.19 101 SER A C 1
ATOM 743 O O . SER A 1 101 ? 11.652 5.226 -3.104 1.00 98.19 101 SER A O 1
ATOM 745 N N . ASP A 1 102 ? 10.234 3.711 -2.253 1.00 97.94 102 ASP A N 1
ATOM 746 C CA . ASP A 1 102 ? 10.591 2.637 -3.182 1.00 97.94 102 ASP A CA 1
ATOM 747 C C . ASP A 1 102 ? 10.167 2.982 -4.613 1.00 97.94 102 ASP A C 1
ATOM 749 O O . ASP A 1 102 ? 10.951 2.833 -5.554 1.00 97.94 102 ASP A O 1
ATOM 753 N N . MET A 1 103 ? 8.956 3.520 -4.783 1.00 97.62 103 MET A N 1
ATOM 754 C CA . MET A 1 103 ? 8.459 4.010 -6.068 1.00 97.62 103 MET A CA 1
ATOM 755 C C . MET A 1 103 ? 9.364 5.116 -6.627 1.00 97.62 103 MET A C 1
ATOM 757 O O . MET A 1 103 ? 9.740 5.070 -7.800 1.00 97.62 103 MET A O 1
ATOM 761 N N . GLN A 1 104 ? 9.755 6.088 -5.801 1.00 97.62 104 GLN A N 1
ATOM 762 C CA . GLN A 1 104 ? 10.671 7.158 -6.203 1.00 97.62 104 GLN A CA 1
ATOM 763 C C . GLN A 1 104 ? 12.037 6.609 -6.621 1.00 97.62 104 GLN A C 1
ATOM 765 O O . GLN A 1 104 ? 12.572 7.005 -7.659 1.00 97.62 104 GLN A O 1
ATOM 770 N N . THR A 1 105 ? 12.580 5.663 -5.853 1.00 97.12 105 THR A N 1
ATOM 771 C CA . THR A 1 105 ? 13.870 5.021 -6.141 1.00 97.12 105 THR A CA 1
ATOM 772 C C . THR A 1 105 ? 13.819 4.267 -7.465 1.00 97.12 105 THR A C 1
ATOM 774 O O . THR A 1 105 ? 14.698 4.440 -8.308 1.00 97.12 105 THR A O 1
ATOM 777 N N . LEU A 1 106 ? 12.758 3.491 -7.697 1.00 97.12 106 LEU A N 1
ATOM 778 C CA . LEU A 1 106 ? 12.559 2.746 -8.937 1.00 97.12 106 LEU A CA 1
ATOM 779 C C . LEU A 1 106 ? 12.537 3.675 -10.155 1.00 97.12 106 LEU A C 1
ATOM 781 O O . LEU A 1 106 ? 13.217 3.422 -11.151 1.00 97.12 106 LEU A O 1
ATOM 785 N N . VAL A 1 107 ? 11.769 4.761 -10.065 1.00 96.44 107 VAL A N 1
ATOM 786 C CA . VAL A 1 107 ? 11.649 5.766 -11.123 1.00 96.44 107 VAL A CA 1
ATOM 787 C C . VAL A 1 107 ? 12.994 6.446 -11.380 1.00 96.44 107 VAL A C 1
ATOM 789 O O . VAL A 1 107 ? 13.422 6.544 -12.532 1.00 96.44 107 VAL A O 1
ATOM 792 N N . TYR A 1 108 ? 13.690 6.861 -10.320 1.00 95.62 108 TYR A N 1
ATOM 793 C CA . TYR A 1 108 ? 15.011 7.476 -10.410 1.00 95.62 108 TYR A CA 1
ATOM 794 C C . TYR A 1 108 ? 16.018 6.545 -11.089 1.00 95.62 108 TYR A C 1
ATOM 796 O O . TYR A 1 108 ? 16.648 6.923 -12.076 1.00 95.62 108 TYR A O 1
ATOM 804 N N . GLU A 1 109 ? 16.143 5.304 -10.621 1.00 95.88 109 GLU A N 1
ATOM 805 C CA . GLU A 1 109 ? 17.062 4.334 -11.212 1.00 95.88 109 GLU A CA 1
ATOM 806 C C . GLU A 1 109 ? 16.735 4.026 -12.674 1.00 95.88 109 GLU A C 1
ATOM 808 O O . GLU A 1 109 ? 17.651 3.896 -13.491 1.00 95.88 109 GLU A O 1
ATOM 813 N N . ASN A 1 110 ? 15.451 3.901 -13.019 1.00 94.19 110 ASN A N 1
ATOM 814 C CA . ASN A 1 110 ? 15.031 3.599 -14.382 1.00 94.19 110 ASN A CA 1
ATOM 815 C C . ASN A 1 110 ? 15.386 4.744 -15.341 1.00 94.19 110 ASN A C 1
ATOM 817 O O . ASN A 1 110 ? 16.022 4.506 -16.372 1.00 94.19 110 ASN A O 1
ATOM 821 N N . TYR A 1 111 ? 15.078 5.988 -14.961 1.00 94.62 111 TYR A N 1
ATOM 822 C CA . TYR A 1 111 ? 15.424 7.157 -15.767 1.00 94.62 111 TYR A CA 1
ATOM 823 C C . TYR A 1 111 ? 16.934 7.393 -15.839 1.00 94.62 111 TYR A C 1
ATOM 825 O O . TYR A 1 111 ? 17.447 7.679 -16.918 1.00 94.62 111 TYR A O 1
ATOM 833 N N . ASN A 1 112 ? 17.680 7.189 -14.751 1.00 91.19 112 ASN A N 1
ATOM 834 C CA . ASN A 1 112 ? 19.139 7.317 -14.778 1.00 91.19 112 ASN A CA 1
ATOM 835 C C . ASN A 1 112 ? 19.795 6.316 -15.722 1.00 91.19 112 ASN A C 1
ATOM 837 O O . ASN A 1 112 ? 20.717 6.678 -16.455 1.00 91.19 112 ASN A O 1
ATOM 841 N N . LYS A 1 113 ? 19.320 5.064 -15.729 1.00 91.19 113 LYS A N 1
ATOM 842 C CA . LYS A 1 113 ? 19.789 4.032 -16.664 1.00 91.19 113 LYS A CA 1
ATOM 843 C C . LYS A 1 113 ? 19.476 4.433 -18.105 1.00 91.19 113 LYS A C 1
ATOM 845 O O . LYS A 1 113 ? 20.351 4.314 -18.960 1.00 91.19 113 LYS A O 1
ATOM 850 N N . PHE A 1 114 ? 18.278 4.959 -18.369 1.00 90.88 114 PHE A N 1
ATOM 851 C CA . PHE A 1 114 ? 17.887 5.427 -19.701 1.00 90.88 114 PHE A CA 1
ATOM 852 C C . PHE A 1 114 ? 18.753 6.592 -20.202 1.00 90.88 114 PHE A C 1
ATOM 854 O O . PHE A 1 114 ? 19.263 6.541 -21.322 1.00 90.88 114 PHE A O 1
ATOM 861 N N . ILE A 1 115 ? 18.962 7.610 -19.363 1.00 86.94 115 ILE A N 1
ATOM 862 C CA . ILE A 1 115 ? 19.800 8.777 -19.678 1.00 86.94 115 ILE A CA 1
ATOM 863 C C . ILE A 1 115 ? 21.245 8.334 -19.929 1.00 86.94 115 ILE A C 1
ATOM 865 O O . ILE A 1 115 ? 21.866 8.746 -20.906 1.00 86.94 115 ILE A O 1
ATOM 869 N N . SER A 1 116 ? 21.757 7.430 -19.092 1.00 89.25 116 SER A N 1
ATOM 870 C CA . SER A 1 116 ? 23.119 6.903 -19.212 1.00 89.25 116 SER A CA 1
ATOM 871 C C . SER A 1 116 ? 23.321 6.081 -20.491 1.00 89.25 116 SER A C 1
ATOM 873 O O . SER A 1 116 ? 24.362 6.196 -21.130 1.00 89.25 116 SER A O 1
ATOM 875 N N . ALA A 1 117 ? 22.338 5.262 -20.883 1.00 88.75 117 ALA A N 1
ATOM 876 C CA . ALA A 1 117 ? 22.409 4.422 -22.081 1.00 88.75 117 ALA A CA 1
ATOM 877 C C . ALA A 1 117 ? 22.207 5.206 -23.387 1.00 88.75 117 ALA A C 1
ATOM 879 O O . ALA A 1 117 ? 22.801 4.860 -24.407 1.00 88.75 117 ALA A O 1
ATOM 880 N N . THR A 1 118 ? 21.378 6.251 -23.363 1.00 84.38 118 THR A N 1
ATOM 881 C CA . THR A 1 118 ? 21.106 7.095 -24.540 1.00 84.38 118 THR A CA 1
ATOM 882 C C . THR A 1 118 ? 22.196 8.155 -24.743 1.00 84.38 118 THR A C 1
ATOM 884 O O . THR A 1 118 ? 22.329 8.696 -25.839 1.00 84.38 118 THR A O 1
ATOM 887 N N . GLY A 1 119 ? 23.018 8.404 -23.715 1.00 69.75 119 GLY A N 1
ATOM 888 C CA . GLY A 1 119 ? 23.933 9.538 -23.666 1.00 69.75 119 GLY A CA 1
ATOM 889 C C . GLY A 1 119 ? 23.145 10.830 -23.461 1.00 69.75 119 GLY A C 1
ATOM 890 O O . GLY A 1 119 ? 22.066 11.009 -24.024 1.00 69.75 119 GLY A O 1
ATOM 891 N N . ASP A 1 120 ? 23.658 11.737 -22.634 1.00 64.19 120 ASP A N 1
ATOM 892 C CA . ASP A 1 120 ? 23.035 13.050 -22.474 1.00 64.19 120 ASP A CA 1
ATOM 893 C C . ASP A 1 120 ? 22.961 13.741 -23.857 1.00 64.19 120 ASP A C 1
ATOM 895 O O . ASP A 1 120 ? 24.012 13.993 -24.462 1.00 64.19 120 ASP A O 1
ATOM 899 N N . PRO A 1 121 ? 21.760 14.040 -24.395 1.00 59.38 121 PRO A N 1
ATOM 900 C CA . PRO A 1 121 ? 21.612 14.643 -25.719 1.00 59.38 121 PRO A CA 1
ATOM 901 C C . PRO A 1 121 ? 22.230 16.044 -25.802 1.00 59.38 121 PRO A C 1
ATOM 903 O O . PRO A 1 121 ? 22.387 16.577 -26.900 1.00 59.38 121 PRO A O 1
ATOM 906 N N . THR A 1 122 ? 22.605 16.644 -24.667 1.00 62.72 122 THR A N 1
ATOM 907 C CA . THR A 1 122 ? 23.300 17.934 -24.618 1.00 62.72 122 THR A CA 1
ATOM 908 C C . THR A 1 122 ? 24.815 17.836 -24.808 1.00 62.72 122 THR A C 1
ATOM 910 O O . THR A 1 122 ? 25.480 18.866 -24.876 1.00 62.72 122 THR A O 1
ATOM 913 N N . GLY A 1 123 ? 25.359 16.628 -24.996 1.00 61.31 123 GLY A N 1
ATOM 914 C CA . GLY A 1 123 ? 26.674 16.421 -25.590 1.00 61.31 123 GLY A CA 1
ATOM 915 C C . GLY A 1 123 ? 27.822 17.055 -24.812 1.00 61.31 123 GLY A C 1
ATOM 916 O O . GLY A 1 123 ? 28.358 18.083 -25.209 1.00 61.31 123 GLY A O 1
ATOM 917 N N . THR A 1 124 ? 28.312 16.375 -23.777 1.00 51.03 124 THR A N 1
ATOM 918 C CA . THR A 1 124 ? 29.710 16.547 -23.369 1.00 51.03 124 THR A CA 1
ATOM 919 C C . THR A 1 124 ? 30.341 15.188 -23.092 1.00 51.03 124 THR A C 1
ATOM 921 O O . THR A 1 124 ? 29.964 14.466 -22.174 1.00 51.03 124 THR A O 1
ATOM 924 N N . HIS A 1 125 ? 31.344 14.831 -23.897 1.00 60.09 125 HIS A N 1
ATOM 925 C CA . HIS A 1 125 ? 32.409 13.937 -23.457 1.00 60.09 125 HIS A CA 1
ATOM 926 C C . HIS A 1 125 ? 33.045 14.575 -22.211 1.00 60.09 125 HIS A C 1
ATOM 928 O O . HIS A 1 125 ? 33.940 15.407 -22.331 1.00 60.09 125 HIS A O 1
ATOM 934 N N . SER A 1 126 ? 32.567 14.243 -21.015 1.00 48.16 126 SER A N 1
ATOM 935 C CA . SER A 1 126 ? 33.176 14.703 -19.769 1.00 48.16 126 SER A CA 1
ATOM 936 C C . SER A 1 126 ? 33.524 13.492 -18.919 1.00 48.16 126 SER A C 1
ATOM 938 O O . SER A 1 126 ? 32.696 12.950 -18.191 1.00 48.16 126 SER A O 1
ATOM 940 N N . SER A 1 127 ? 34.779 13.052 -19.036 1.00 50.47 127 SER A N 1
ATOM 941 C CA . SER A 1 127 ? 35.421 12.007 -18.225 1.00 50.47 127 SER A CA 1
ATOM 942 C C . SER A 1 127 ? 35.548 12.381 -16.734 1.00 50.47 127 SER A C 1
ATOM 944 O O . SER A 1 127 ? 36.588 12.144 -16.130 1.00 50.47 127 SER A O 1
ATOM 946 N N . HIS A 1 128 ? 34.534 12.995 -16.121 1.00 50.62 128 HIS A N 1
ATOM 947 C CA . HIS A 1 128 ? 34.629 13.582 -14.780 1.00 50.62 128 HIS A CA 1
ATOM 948 C C . HIS A 1 128 ? 33.361 13.415 -13.921 1.00 50.62 128 HIS A C 1
ATOM 950 O O . HIS A 1 128 ? 33.065 14.263 -13.087 1.00 50.62 128 HIS A O 1
ATOM 956 N N . CYS A 1 129 ? 32.624 12.307 -14.053 1.00 46.66 129 CYS A N 1
ATOM 957 C CA . CYS A 1 129 ? 31.475 12.018 -13.17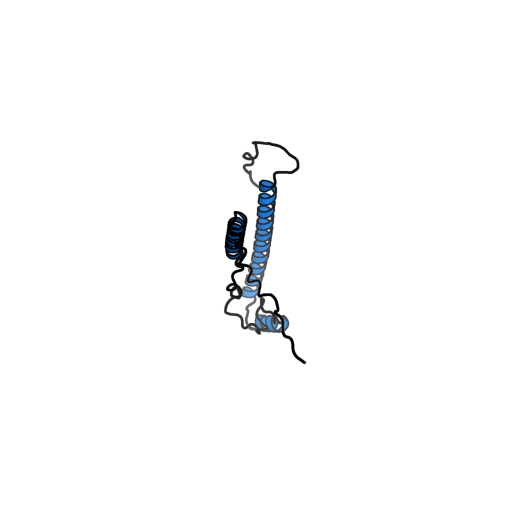2 1.00 46.66 129 CYS A CA 1
ATOM 958 C C . CYS A 1 129 ? 31.772 11.063 -11.996 1.00 46.66 129 CYS A C 1
ATOM 960 O O . CYS A 1 129 ? 30.843 10.607 -11.340 1.00 46.66 129 CYS A O 1
ATOM 962 N N . TYR A 1 130 ? 33.043 10.802 -11.658 1.00 49.12 130 TYR A N 1
ATOM 963 C CA . TYR A 1 130 ? 33.422 10.075 -10.431 1.00 49.12 130 TYR A CA 1
ATOM 964 C C . TYR A 1 130 ? 34.008 10.998 -9.352 1.00 49.12 130 TYR A C 1
ATOM 966 O O . TYR A 1 130 ? 35.045 10.685 -8.784 1.00 49.12 130 TYR A O 1
ATOM 974 N N . MET A 1 131 ? 33.384 12.144 -9.063 1.00 52.03 131 MET A N 1
ATOM 975 C CA . MET A 1 131 ? 33.769 12.982 -7.912 1.00 52.03 131 MET A CA 1
ATOM 976 C C . MET A 1 131 ? 32.566 13.702 -7.281 1.00 52.03 131 MET A C 1
ATOM 978 O O . MET A 1 131 ? 32.614 14.900 -7.030 1.00 52.03 131 MET A O 1
ATOM 982 N N . LEU A 1 132 ? 31.485 12.983 -6.976 1.00 52.06 132 LEU A N 1
ATOM 983 C CA . LEU A 1 132 ? 30.489 13.468 -6.012 1.00 52.06 132 LEU A CA 1
ATOM 984 C C . LEU A 1 132 ? 30.320 12.435 -4.894 1.00 52.06 132 LEU A C 1
ATOM 986 O O . LEU A 1 132 ? 29.349 11.690 -4.824 1.00 52.06 132 LEU A O 1
ATOM 990 N N . HIS A 1 133 ? 31.333 12.395 -4.024 1.00 53.38 133 HIS A N 1
ATOM 991 C CA . HIS A 1 133 ? 31.171 11.950 -2.640 1.00 53.38 133 HIS A CA 1
ATOM 992 C C . HIS A 1 133 ? 30.181 12.893 -1.926 1.00 53.38 133 HIS A C 1
ATOM 994 O O . HIS A 1 133 ? 30.271 14.109 -2.123 1.00 53.38 133 HIS A O 1
ATOM 1000 N N . PRO A 1 134 ? 29.280 12.384 -1.071 1.00 61.25 134 PRO A N 1
ATOM 1001 C CA . PRO A 1 134 ? 28.352 13.218 -0.319 1.00 61.25 134 PRO A CA 1
ATOM 1002 C C . PRO A 1 134 ? 29.011 13.743 0.967 1.00 61.25 134 PRO A C 1
ATOM 1004 O O . PRO A 1 134 ? 29.754 13.001 1.616 1.00 61.25 134 PRO A O 1
ATOM 1007 N N . PRO A 1 135 ? 28.665 14.958 1.425 1.00 52.53 135 PRO A N 1
ATOM 1008 C CA . PRO A 1 135 ? 28.682 15.226 2.851 1.00 52.53 135 PRO A CA 1
ATOM 1009 C C . PRO A 1 135 ? 27.296 15.646 3.352 1.00 52.53 135 PRO A C 1
ATOM 1011 O O . PRO A 1 135 ? 26.761 16.682 2.978 1.00 52.53 135 PRO A O 1
ATOM 1014 N N . LEU A 1 136 ? 26.781 14.809 4.257 1.00 50.69 136 LEU A N 1
ATOM 1015 C CA . LEU A 1 136 ? 26.137 15.189 5.518 1.00 50.69 136 LEU A CA 1
ATOM 1016 C C . LEU A 1 136 ? 24.990 16.212 5.432 1.00 50.69 136 LEU A C 1
ATOM 1018 O O . LEU A 1 136 ? 25.199 17.420 5.520 1.00 50.69 136 LEU A O 1
ATOM 1022 N N . CYS A 1 137 ? 23.755 15.705 5.409 1.00 42.53 137 CYS A N 1
ATOM 1023 C CA . CYS A 1 137 ? 22.589 16.481 5.826 1.00 42.53 137 CYS A CA 1
ATOM 1024 C C . CYS A 1 137 ? 22.583 16.626 7.357 1.00 42.53 137 CYS A C 1
ATOM 1026 O O . CYS A 1 137 ? 22.648 15.632 8.083 1.00 42.53 137 CYS A O 1
ATOM 1028 N N . ARG A 1 138 ? 22.531 17.880 7.812 1.00 42.34 138 ARG A N 1
ATOM 1029 C CA . ARG A 1 138 ? 22.194 18.301 9.175 1.00 42.34 138 ARG A CA 1
ATOM 1030 C C . ARG A 1 138 ? 20.688 18.502 9.285 1.00 42.34 138 ARG A C 1
ATOM 1032 O O . ARG A 1 138 ? 20.101 18.920 8.263 1.00 42.34 138 ARG A O 1
#

InterPro domains:
  IPR014812 Vacuolar protein sorting-associated protein 51 [PTHR15954] (23-118)

Secondary structure (DSSP, 8-state):
-------------------SHHHHHHHHHHHHHHHHHHHTT-STTGGGGS-TTS-TT-TT-TTSTT--HHHHHHHHHHH--HHHHHHHHHHHHHHHHHHHHHHHHHHHHHHHHHHHHH--TT-------S--------

Radius of gyration: 31.32 Å; chains: 1; bounding box: 57×56×100 Å

pLDDT: mean 75.58, std 20.38, range [34.94, 98.31]

Sequence (138 aa):
MAAAAAGPGSGSGPADSPEGPEAEAAERRRKAHGMLKLYYGLSEGEAAGRPAGSDPLDPTDLNGAHFDPEVYLDKLRRECPLAQLMDSETDMVRQIRALDSDMQTLVYENYNKFISATGDPTGTHSSHCYMLHPPLCR

Organism: Castor canadensis (NCBI:txid51338)

Foldseek 3Di:
DDDDDDDDDPPPDDDPDPPDVVVVVVVVVVVVVVVVCVVVVVPPPP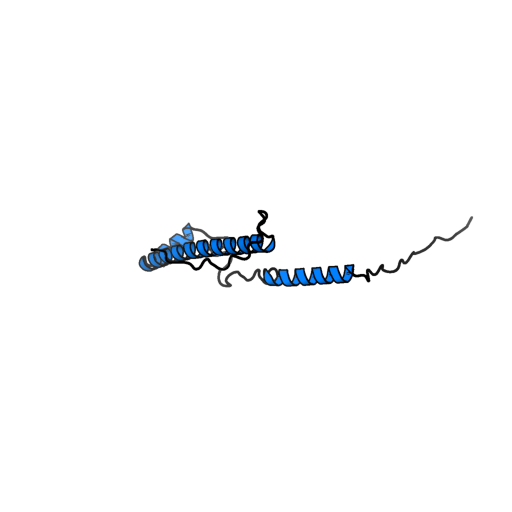VPVPPPPDDLCDCQDPPHPNPDPVVNVVCCVVPPDPVVVVVVVVVVVVVVVVVVVVVVVVVVVVVVVVCVVVPPPVDDPDPPPPPDDDDDDD